Protein AF-A0A957S227-F1 (afdb_monomer)

Solvent-accessible surface area (backbone atoms only — not comparable to full-atom values): 7448 Å² total; per-residue (Å²): 132,58,73,67,59,53,53,52,49,54,54,49,55,52,48,50,52,53,43,52,56,36,50,54,52,34,51,52,28,48,53,48,27,54,49,34,47,50,55,32,51,56,42,48,52,52,43,51,51,55,45,50,50,54,50,51,52,46,53,48,37,15,69,74,69,59,40,69,80,52,30,96,49,55,80,90,39,73,66,32,54,56,33,50,52,48,52,48,51,53,34,42,72,50,91,35,27,72,53,49,49,52,38,53,52,31,49,53,50,26,53,51,28,45,51,52,28,52,55,37,47,53,51,36,54,52,45,49,52,53,50,52,52,50,52,51,52,53,52,68,74,73,108

Foldseek 3Di:
DDVVVVVLVVVLVVLVVVLVVLVVQLVVLVVQLVVLVVVLVVLVVVLVVVLVVQLVVQVVCLVPVLDDLQRPPDCPDPSNVVSSVVSSVVCCVPVCVVSVVSSVVSVVSNVVSVVSSVVSVVVSVVSVVVSVVSVVVVVVVVD

Secondary structure (DSSP, 8-state):
--HHHHHHHHHHHHHHHHHHHHHHHHHHHHHHHHHHHHHHHHHHHHHHHHHHHHHHHHHHHHHHT--STTTT--TTSHHHHHHHHHHHHHHHHTTTHHHHHHHHHHHHHHHHHHHHHHHHHHHHHHHHHHHHHHHHHHHHHH-

Structure (mmCIF, N/CA/C/O backbone):
data_AF-A0A957S227-F1
#
_entry.id   AF-A0A957S227-F1
#
loop_
_atom_site.group_PDB
_atom_site.id
_atom_site.type_symbol
_atom_site.label_atom_id
_atom_site.label_alt_id
_atom_site.label_comp_id
_atom_site.label_asym_id
_atom_site.label_entity_id
_atom_site.label_seq_id
_atom_site.pdbx_PDB_ins_code
_atom_site.Cartn_x
_atom_site.Cartn_y
_atom_site.Cartn_z
_atom_site.occupancy
_atom_site.B_iso_or_equiv
_atom_site.auth_seq_id
_atom_site.auth_comp_id
_atom_site.auth_asym_id
_atom_site.auth_atom_id
_atom_site.pdbx_PDB_model_num
ATOM 1 N N . MET A 1 1 ? 29.225 0.623 -46.688 1.00 59.16 1 MET A N 1
ATOM 2 C CA . MET A 1 1 ? 28.623 0.989 -45.387 1.00 59.16 1 MET A CA 1
ATOM 3 C C . MET A 1 1 ? 29.748 1.439 -44.472 1.00 59.16 1 MET A C 1
ATOM 5 O O . MET A 1 1 ? 30.665 0.646 -44.286 1.00 59.16 1 MET A O 1
ATOM 9 N N . SER A 1 2 ? 29.750 2.695 -44.012 1.00 81.25 2 SER A N 1
ATOM 10 C CA . SER A 1 2 ? 30.837 3.216 -43.168 1.00 81.25 2 SER A CA 1
ATOM 11 C C . SER A 1 2 ? 30.856 2.503 -41.813 1.00 81.25 2 SER A C 1
ATOM 13 O O . SER A 1 2 ? 29.809 2.076 -41.319 1.00 81.25 2 SER A O 1
ATOM 15 N N . ASP A 1 3 ? 32.032 2.374 -41.200 1.00 83.25 3 ASP A N 1
ATOM 16 C CA . ASP A 1 3 ? 32.166 1.744 -39.879 1.00 83.25 3 ASP A CA 1
ATOM 17 C C . ASP A 1 3 ? 31.382 2.503 -38.795 1.00 83.25 3 ASP A C 1
ATOM 19 O O . ASP A 1 3 ? 30.856 1.890 -37.868 1.00 83.25 3 ASP A O 1
ATOM 23 N N . ALA A 1 4 ? 31.176 3.811 -38.983 1.00 79.50 4 ALA A N 1
ATOM 24 C CA . ALA A 1 4 ? 30.298 4.628 -38.149 1.00 79.50 4 ALA A CA 1
ATOM 25 C C . ALA A 1 4 ? 28.823 4.183 -38.212 1.00 79.50 4 ALA A C 1
ATOM 27 O O . ALA A 1 4 ? 28.163 4.112 -37.179 1.00 79.50 4 ALA A O 1
ATOM 28 N N . LEU A 1 5 ? 28.303 3.828 -39.395 1.00 79.94 5 LEU A N 1
ATOM 29 C CA . LEU A 1 5 ? 26.922 3.345 -39.537 1.00 79.94 5 LEU A CA 1
ATOM 30 C C . LEU A 1 5 ? 26.744 1.954 -38.902 1.00 79.94 5 LEU A C 1
ATOM 32 O O . LEU A 1 5 ? 25.716 1.683 -38.289 1.00 79.94 5 LEU A O 1
ATOM 36 N N . LYS A 1 6 ? 27.759 1.083 -39.009 1.00 84.44 6 LYS A N 1
ATOM 37 C CA . LYS A 1 6 ? 27.778 -0.232 -38.340 1.00 84.44 6 LYS A CA 1
ATOM 38 C C . LYS A 1 6 ? 27.737 -0.094 -36.821 1.00 84.44 6 LYS A C 1
ATOM 40 O O . LYS A 1 6 ? 26.924 -0.752 -36.181 1.00 84.44 6 LYS A O 1
ATOM 45 N N . ALA A 1 7 ? 28.590 0.765 -36.261 1.00 85.00 7 ALA A N 1
ATOM 46 C CA . ALA A 1 7 ? 28.623 1.028 -34.826 1.00 85.00 7 ALA A CA 1
ATOM 47 C C . ALA A 1 7 ? 27.272 1.565 -34.326 1.00 85.00 7 ALA A C 1
ATOM 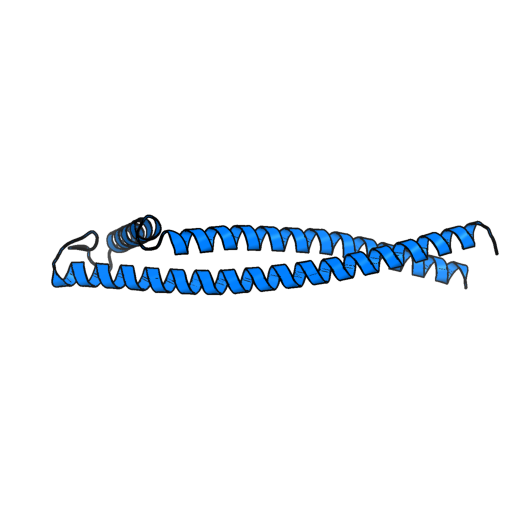49 O O . ALA A 1 7 ? 26.734 1.071 -33.340 1.00 85.00 7 ALA A O 1
ATOM 50 N N . LEU A 1 8 ? 26.672 2.501 -35.069 1.00 84.81 8 LEU A N 1
ATOM 51 C CA . LEU A 1 8 ? 25.382 3.092 -34.718 1.00 84.81 8 LEU A CA 1
ATOM 52 C C . LEU A 1 8 ? 24.227 2.072 -34.733 1.00 84.81 8 LEU A C 1
ATOM 54 O O . LEU A 1 8 ? 23.341 2.138 -33.879 1.00 84.81 8 LEU A O 1
ATOM 58 N N . LEU A 1 9 ? 24.230 1.127 -35.680 1.00 84.81 9 LEU A N 1
ATOM 59 C CA . LEU A 1 9 ? 23.247 0.038 -35.737 1.00 84.81 9 LEU A CA 1
ATOM 60 C C . LEU A 1 9 ? 23.398 -0.923 -34.551 1.00 84.81 9 LEU A C 1
ATOM 62 O O . LEU A 1 9 ? 22.405 -1.247 -33.909 1.00 84.81 9 LEU A O 1
ATOM 66 N N . ILE A 1 10 ? 24.631 -1.310 -34.207 1.00 88.31 10 ILE A N 1
ATOM 67 C CA . ILE A 1 10 ? 24.900 -2.184 -33.053 1.00 88.31 10 ILE A CA 1
ATOM 68 C C . ILE A 1 10 ? 24.431 -1.527 -31.748 1.00 88.31 10 ILE A C 1
ATOM 70 O O . ILE A 1 10 ? 23.768 -2.169 -30.936 1.00 88.31 10 ILE A O 1
ATOM 74 N N . GLU A 1 11 ? 24.739 -0.243 -31.552 1.00 87.06 11 GLU A N 1
ATOM 75 C CA . GLU A 1 11 ? 24.275 0.519 -30.386 1.00 87.06 11 GLU A CA 1
ATOM 76 C C . GLU A 1 11 ? 22.742 0.619 -30.334 1.00 87.06 11 GLU A C 1
ATOM 78 O O . GLU A 1 11 ? 22.154 0.554 -29.256 1.00 87.06 11 GLU A O 1
ATOM 83 N N . SER A 1 12 ? 22.084 0.751 -31.490 1.00 87.62 12 SER A N 1
ATOM 84 C CA . SER A 1 12 ? 20.620 0.828 -31.575 1.00 87.62 12 SER A CA 1
ATOM 85 C C . SER A 1 12 ? 19.955 -0.502 -31.213 1.00 87.62 12 SER A C 1
ATOM 87 O O . SER A 1 12 ? 18.990 -0.507 -30.450 1.00 87.62 12 SER A O 1
ATOM 89 N N . ASP A 1 13 ? 20.505 -1.625 -31.680 1.00 89.19 13 ASP A N 1
ATOM 90 C CA . ASP A 1 13 ? 20.031 -2.966 -31.318 1.00 89.19 13 ASP A CA 1
ATOM 91 C C . ASP A 1 13 ? 20.210 -3.245 -29.820 1.00 89.19 13 ASP A C 1
ATOM 93 O O . ASP A 1 13 ? 19.326 -3.805 -29.170 1.00 89.19 13 ASP A O 1
ATOM 97 N N . GLN A 1 14 ? 21.343 -2.834 -29.243 1.00 91.00 14 GLN A N 1
ATOM 98 C CA . GLN A 1 14 ? 21.576 -2.944 -27.800 1.00 91.00 14 GLN A CA 1
ATOM 99 C C . GLN A 1 14 ? 20.561 -2.122 -27.007 1.00 91.00 14 GLN A C 1
ATOM 101 O O . GLN A 1 14 ? 20.008 -2.603 -26.018 1.00 91.00 14 GLN A O 1
ATOM 106 N N . LEU A 1 15 ? 20.288 -0.898 -27.453 1.00 91.94 15 LEU A N 1
ATOM 107 C CA . LEU A 1 15 ? 19.346 -0.010 -26.792 1.00 91.94 15 LEU A CA 1
ATOM 108 C C . LEU A 1 15 ? 17.907 -0.538 -26.870 1.00 91.94 15 LEU A C 1
ATOM 110 O O . LEU A 1 15 ? 17.192 -0.471 -25.871 1.00 91.94 15 LEU A O 1
ATOM 114 N N . ALA A 1 16 ? 17.501 -1.113 -28.005 1.00 90.25 16 ALA A N 1
ATOM 115 C CA . ALA A 1 16 ? 16.200 -1.762 -28.153 1.00 90.25 16 ALA A CA 1
ATOM 116 C C . ALA A 1 16 ? 16.027 -2.919 -27.155 1.00 90.25 16 ALA A C 1
ATOM 118 O O . ALA A 1 16 ? 15.032 -2.957 -26.435 1.00 90.25 16 ALA A O 1
ATOM 119 N N . ARG A 1 17 ? 17.038 -3.789 -27.014 1.00 93.31 17 ARG A N 1
ATOM 120 C CA . ARG A 1 17 ? 17.012 -4.890 -26.033 1.00 93.31 17 ARG A CA 1
ATOM 121 C C . ARG A 1 17 ? 16.919 -4.392 -24.592 1.00 93.31 17 ARG A C 1
ATOM 123 O O . ARG A 1 17 ? 16.156 -4.929 -23.798 1.00 93.31 17 ARG A O 1
ATOM 130 N N . VAL A 1 18 ? 17.688 -3.360 -24.236 1.00 94.19 18 VAL A N 1
ATOM 131 C CA . VAL A 1 18 ? 17.633 -2.771 -22.886 1.00 94.19 18 VAL A CA 1
ATOM 132 C C . VAL A 1 18 ? 16.266 -2.137 -22.619 1.00 94.19 18 VAL A C 1
ATOM 134 O O . VAL A 1 18 ? 15.751 -2.241 -21.504 1.00 94.19 18 VAL A O 1
ATOM 137 N N . LEU A 1 19 ? 15.663 -1.500 -23.626 1.00 94.12 19 LEU A N 1
ATOM 138 C CA . LEU A 1 19 ? 14.325 -0.926 -23.523 1.00 94.12 19 LEU A CA 1
ATOM 139 C C . LEU A 1 19 ? 13.258 -2.008 -23.309 1.00 94.12 19 LEU A C 1
ATOM 141 O O . LEU A 1 19 ? 12.416 -1.830 -22.433 1.00 94.12 19 LEU A O 1
ATOM 145 N N . GLU A 1 20 ? 13.317 -3.113 -24.056 1.00 95.06 20 GLU A N 1
ATOM 146 C CA . GLU A 1 20 ? 12.419 -4.268 -23.899 1.00 95.06 20 GLU A CA 1
ATOM 147 C C . GLU A 1 20 ? 12.514 -4.860 -22.489 1.00 95.06 20 GLU A C 1
ATOM 149 O O . GLU A 1 20 ? 11.508 -4.920 -21.785 1.00 95.06 20 GLU A O 1
ATOM 154 N N . LEU A 1 21 ? 13.727 -5.174 -22.020 1.00 96.31 21 LEU A N 1
ATOM 155 C CA . LEU A 1 21 ? 13.947 -5.697 -20.666 1.00 96.31 21 LEU A CA 1
ATOM 156 C C . LEU A 1 21 ? 13.440 -4.733 -19.584 1.00 96.31 21 LEU A C 1
ATOM 158 O O . LEU A 1 21 ? 12.807 -5.144 -18.613 1.00 96.31 21 LEU A O 1
ATOM 162 N N . THR A 1 22 ? 13.677 -3.430 -19.759 1.00 95.50 22 THR A N 1
ATOM 163 C CA . THR A 1 22 ? 13.200 -2.422 -18.802 1.00 95.50 22 THR A CA 1
ATOM 164 C C . THR A 1 22 ? 11.673 -2.291 -18.832 1.00 95.50 22 THR A C 1
ATOM 166 O O . THR A 1 22 ? 11.070 -2.002 -17.800 1.00 95.50 22 THR A O 1
ATOM 169 N N . ALA A 1 23 ? 11.033 -2.493 -19.987 1.00 96.75 23 ALA A N 1
ATOM 170 C CA . ALA A 1 23 ? 9.577 -2.488 -20.116 1.00 96.75 23 ALA A CA 1
ATOM 171 C C . ALA A 1 23 ? 8.941 -3.693 -19.410 1.00 96.75 23 ALA A C 1
ATOM 173 O O . ALA A 1 23 ? 7.939 -3.532 -18.713 1.00 96.75 23 ALA A O 1
ATOM 174 N N . GLU A 1 24 ? 9.536 -4.879 -19.556 1.00 97.69 24 GLU A N 1
ATOM 175 C CA . GLU A 1 24 ? 9.112 -6.090 -18.847 1.00 97.69 24 GLU A CA 1
ATOM 176 C C . GLU A 1 24 ? 9.227 -5.908 -17.331 1.00 97.69 24 GLU A C 1
ATOM 178 O O . GLU A 1 24 ? 8.261 -6.132 -16.600 1.00 97.69 24 GLU A O 1
ATOM 183 N N . GLU A 1 25 ? 10.372 -5.409 -16.860 1.00 97.44 25 GLU A N 1
ATOM 184 C CA . GLU A 1 25 ? 10.594 -5.112 -15.443 1.00 97.44 25 GLU A CA 1
ATOM 185 C C . GLU A 1 25 ? 9.598 -4.068 -14.919 1.00 97.44 25 GLU A C 1
ATOM 187 O O . GLU A 1 25 ? 9.040 -4.231 -13.833 1.00 97.44 25 GLU A O 1
ATOM 192 N N . LEU A 1 26 ? 9.294 -3.032 -15.711 1.00 97.50 26 LEU A N 1
ATOM 193 C CA . LEU A 1 26 ? 8.274 -2.044 -15.359 1.00 97.50 26 LEU A CA 1
ATOM 194 C C . LEU A 1 26 ? 6.897 -2.700 -15.205 1.00 97.50 26 LEU A C 1
ATOM 196 O O . LEU A 1 26 ? 6.175 -2.386 -14.258 1.00 97.50 26 LEU A O 1
ATOM 200 N N . GLY A 1 27 ? 6.541 -3.620 -16.104 1.00 97.88 27 GLY A N 1
ATOM 201 C CA . GLY A 1 27 ? 5.305 -4.396 -16.021 1.00 97.88 27 GLY A CA 1
ATOM 202 C C . GLY A 1 27 ? 5.209 -5.204 -14.725 1.00 97.88 27 GLY A C 1
ATOM 203 O O . GLY A 1 27 ? 4.179 -5.161 -14.050 1.00 97.88 27 GLY A O 1
ATOM 204 N N . VAL A 1 28 ? 6.300 -5.869 -14.331 1.00 98.00 28 VAL A N 1
ATOM 205 C CA . VAL A 1 28 ? 6.388 -6.613 -13.063 1.00 98.00 28 VAL A CA 1
ATOM 206 C C . VAL A 1 28 ? 6.225 -5.681 -11.860 1.00 98.00 28 VAL A C 1
ATOM 208 O O . VAL A 1 28 ? 5.412 -5.961 -10.978 1.00 98.00 28 VAL A O 1
ATOM 211 N N . CYS A 1 29 ? 6.932 -4.547 -11.827 1.00 97.81 29 CYS A N 1
ATOM 212 C CA . CYS A 1 29 ?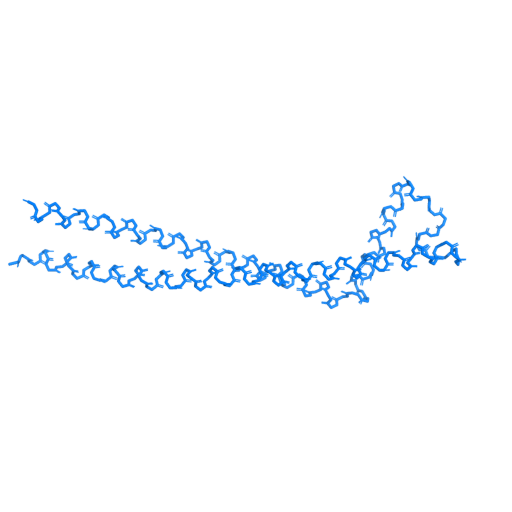 6.824 -3.586 -10.727 1.00 97.81 29 CYS A CA 1
ATOM 213 C C . CYS A 1 29 ? 5.424 -2.964 -10.617 1.00 97.81 29 CYS A C 1
ATOM 215 O O . CYS A 1 29 ? 4.938 -2.756 -9.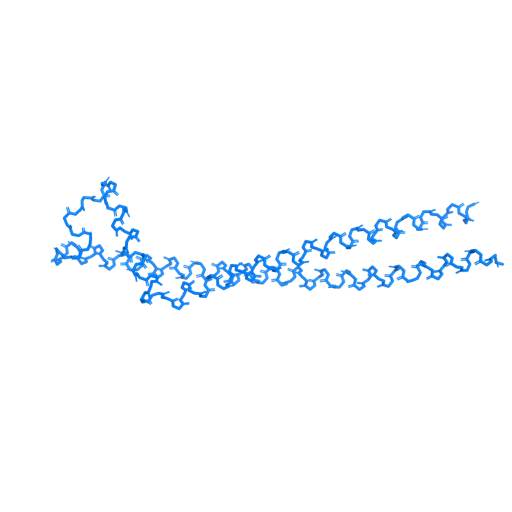508 1.00 97.81 29 CYS A O 1
ATOM 217 N N . ILE A 1 30 ? 4.753 -2.686 -11.742 1.00 97.81 30 ILE A N 1
ATOM 218 C CA . ILE A 1 30 ? 3.362 -2.206 -11.743 1.00 97.81 30 ILE A CA 1
ATOM 219 C C . ILE A 1 30 ? 2.432 -3.265 -11.147 1.00 97.81 30 ILE A C 1
ATOM 221 O O . ILE A 1 30 ? 1.598 -2.937 -10.306 1.00 97.81 30 ILE A O 1
ATOM 225 N N . ALA A 1 31 ? 2.565 -4.526 -11.566 1.00 97.88 31 ALA A N 1
ATOM 226 C CA . ALA A 1 31 ? 1.737 -5.609 -11.044 1.00 97.88 31 ALA A CA 1
ATOM 227 C C . ALA A 1 31 ? 1.935 -5.798 -9.531 1.00 97.88 31 ALA A C 1
ATOM 229 O O . ALA A 1 31 ? 0.955 -5.960 -8.802 1.00 97.88 31 ALA A O 1
ATOM 230 N N . LEU A 1 32 ? 3.184 -5.719 -9.059 1.00 97.44 32 LEU A N 1
ATOM 231 C CA . LEU A 1 32 ? 3.512 -5.795 -7.638 1.00 97.44 32 LEU A CA 1
ATOM 232 C C . LEU A 1 32 ? 2.894 -4.631 -6.850 1.00 97.44 32 LEU A C 1
ATOM 234 O O . LEU A 1 32 ? 2.205 -4.893 -5.872 1.00 97.44 32 LEU A O 1
ATOM 238 N N . ASP A 1 33 ? 3.077 -3.384 -7.301 1.00 97.44 33 ASP A N 1
ATOM 239 C CA . ASP A 1 33 ? 2.510 -2.175 -6.672 1.00 97.44 33 ASP A CA 1
ATOM 240 C C . ASP A 1 33 ? 0.978 -2.249 -6.560 1.00 97.44 33 ASP A C 1
ATOM 242 O O . ASP A 1 33 ? 0.393 -1.943 -5.523 1.00 97.44 33 ASP A O 1
ATOM 246 N N . LEU A 1 34 ? 0.304 -2.707 -7.619 1.00 97.31 34 LEU A N 1
ATOM 247 C CA . LEU A 1 34 ? -1.149 -2.873 -7.599 1.00 97.31 34 LEU A CA 1
ATOM 248 C C . LEU A 1 34 ? -1.592 -3.970 -6.626 1.00 97.31 34 LEU A C 1
ATOM 250 O O . LEU A 1 34 ? -2.571 -3.782 -5.899 1.00 97.31 34 LEU A O 1
ATOM 254 N N . ASN A 1 35 ? -0.895 -5.109 -6.606 1.00 97.81 35 ASN A N 1
ATOM 255 C CA . ASN A 1 35 ? -1.260 -6.212 -5.727 1.00 97.81 35 ASN A CA 1
ATOM 256 C C . ASN A 1 35 ? -1.031 -5.864 -4.250 1.00 97.81 35 ASN A C 1
ATOM 258 O O . ASN A 1 35 ? -1.929 -6.081 -3.440 1.00 97.81 35 ASN A O 1
ATOM 262 N N . THR A 1 36 ? 0.112 -5.265 -3.902 1.00 96.19 36 THR A N 1
ATOM 263 C CA . THR A 1 36 ? 0.408 -4.866 -2.516 1.00 96.19 36 THR A CA 1
ATOM 264 C C . THR A 1 36 ? -0.543 -3.782 -2.022 1.00 96.19 36 THR A C 1
ATOM 266 O O . THR A 1 36 ? -1.020 -3.874 -0.894 1.00 96.19 36 THR A O 1
ATOM 269 N N . LYS A 1 37 ? -0.918 -2.808 -2.863 1.00 97.69 37 LYS A N 1
ATOM 270 C CA . LYS A 1 37 ? -1.945 -1.806 -2.518 1.00 97.69 37 LYS A CA 1
ATOM 271 C C . LYS A 1 37 ? -3.319 -2.419 -2.281 1.00 97.69 37 LYS A C 1
ATOM 273 O O . LYS A 1 37 ? -4.029 -1.985 -1.376 1.00 97.69 37 LYS A O 1
ATOM 278 N N . ARG A 1 38 ? -3.706 -3.419 -3.077 1.00 98.19 38 ARG A N 1
ATOM 279 C CA . ARG A 1 38 ? -4.967 -4.143 -2.874 1.00 98.19 38 ARG A CA 1
ATOM 280 C C . ARG A 1 38 ? -4.952 -4.912 -1.554 1.00 98.19 38 ARG A C 1
ATOM 282 O O . ARG A 1 38 ? -5.872 -4.744 -0.763 1.00 98.19 38 ARG A O 1
ATOM 289 N N . GLU A 1 39 ? -3.900 -5.687 -1.300 1.00 97.69 39 GLU A N 1
ATOM 290 C CA . GLU A 1 39 ? -3.744 -6.432 -0.043 1.00 97.69 39 GLU A CA 1
ATOM 291 C C . GLU A 1 39 ? -3.710 -5.502 1.174 1.00 97.69 39 GLU A C 1
ATOM 293 O O . GLU A 1 39 ? -4.333 -5.794 2.194 1.00 97.69 39 GLU A O 1
ATOM 298 N N . LEU A 1 40 ? -3.018 -4.362 1.067 1.00 98.06 40 LEU A N 1
ATOM 299 C CA . LEU A 1 40 ? -2.990 -3.344 2.111 1.00 98.06 40 LEU A CA 1
ATOM 300 C C . LEU A 1 40 ? -4.395 -2.812 2.395 1.00 98.06 40 LEU A C 1
ATOM 302 O O . LEU A 1 40 ? -4.800 -2.777 3.552 1.00 98.06 40 LEU A O 1
ATOM 306 N N . LYS A 1 41 ? -5.149 -2.447 1.353 1.00 98.19 41 LYS A N 1
ATOM 307 C CA . LYS A 1 41 ? -6.515 -1.941 1.501 1.00 98.19 41 LYS A CA 1
ATOM 308 C C . LYS A 1 41 ? -7.419 -2.954 2.209 1.00 98.19 41 LYS A C 1
ATOM 310 O O . LYS A 1 41 ? -8.116 -2.591 3.150 1.00 98.19 41 LYS A O 1
ATOM 315 N N . GLU A 1 42 ? -7.376 -4.218 1.793 1.00 97.94 42 GLU A N 1
ATOM 316 C CA . GLU A 1 42 ? -8.156 -5.295 2.419 1.00 97.94 42 GLU A CA 1
ATOM 317 C C . GLU A 1 42 ? -7.767 -5.495 3.895 1.00 97.94 42 GLU A C 1
ATOM 319 O O . GLU A 1 42 ? -8.632 -5.630 4.763 1.00 97.94 42 GLU A O 1
ATOM 324 N N . ALA A 1 43 ? -6.469 -5.458 4.211 1.00 97.62 43 ALA A N 1
ATOM 325 C CA . ALA A 1 43 ? -5.987 -5.579 5.584 1.00 97.62 43 ALA A CA 1
ATOM 326 C C . ALA A 1 43 ? -6.374 -4.373 6.460 1.00 97.62 43 ALA A C 1
ATOM 328 O O . ALA A 1 43 ? -6.703 -4.549 7.635 1.00 97.62 43 ALA A O 1
ATOM 329 N N . GLU A 1 44 ? -6.351 -3.157 5.907 1.00 97.81 44 GLU A N 1
ATOM 330 C CA . GLU A 1 44 ? -6.786 -1.937 6.594 1.00 97.81 44 GLU A CA 1
ATOM 331 C C . GLU A 1 44 ? -8.288 -1.952 6.883 1.00 97.81 44 GLU A C 1
ATOM 333 O O . GLU A 1 44 ? -8.692 -1.613 7.995 1.00 97.81 44 GLU A O 1
ATOM 338 N N . GLU A 1 45 ? -9.108 -2.397 5.928 1.00 97.88 45 GLU A N 1
ATOM 339 C CA . GLU A 1 45 ? -10.552 -2.573 6.119 1.00 97.88 45 GLU A CA 1
ATOM 340 C C . GLU A 1 45 ? -10.844 -3.600 7.222 1.00 97.88 45 GLU A C 1
ATOM 342 O O . GLU A 1 45 ? -11.647 -3.337 8.121 1.00 97.88 45 GLU A O 1
ATOM 347 N N . TYR A 1 46 ? -10.135 -4.731 7.215 1.00 96.75 46 TYR A N 1
ATOM 348 C CA . TYR A 1 46 ? -10.295 -5.765 8.235 1.00 96.75 46 TYR A CA 1
ATOM 349 C C . TYR A 1 46 ? -9.871 -5.287 9.632 1.00 96.75 46 TYR A C 1
ATOM 351 O O . TYR A 1 46 ? -10.571 -5.526 10.619 1.00 96.75 46 TYR A O 1
ATOM 359 N N . LEU A 1 47 ? -8.747 -4.567 9.735 1.00 96.75 47 LEU A N 1
ATOM 360 C CA . LEU A 1 47 ? -8.308 -3.971 10.997 1.00 96.75 47 LEU A CA 1
ATOM 361 C C . LEU A 1 47 ? -9.314 -2.924 11.495 1.00 96.75 47 LEU A C 1
ATOM 363 O O . LEU A 1 47 ? -9.654 -2.932 12.676 1.00 96.75 47 LEU A O 1
ATOM 367 N N . ALA A 1 48 ? -9.820 -2.060 10.612 1.00 96.38 48 ALA A N 1
ATOM 368 C CA . ALA A 1 48 ? -10.802 -1.039 10.967 1.00 96.38 48 ALA A CA 1
ATOM 369 C C . ALA A 1 48 ? -12.110 -1.657 11.482 1.00 96.38 48 ALA A C 1
ATOM 371 O O . ALA A 1 48 ? -12.672 -1.176 12.469 1.00 96.38 48 ALA A O 1
ATOM 372 N N . GLN A 1 49 ? -12.572 -2.749 10.866 1.00 97.06 49 GLN A N 1
ATOM 373 C CA . GLN A 1 49 ? -13.736 -3.488 11.348 1.00 97.06 49 GLN A CA 1
ATOM 374 C C . GLN A 1 49 ? -13.486 -4.083 12.741 1.00 97.06 49 GLN A C 1
ATOM 376 O O . GLN A 1 49 ? -14.297 -3.888 13.647 1.00 97.06 49 GLN A O 1
ATOM 381 N N . ALA A 1 50 ? -12.344 -4.742 12.945 1.00 96.00 50 ALA A N 1
ATOM 382 C CA . ALA A 1 50 ? -12.001 -5.323 14.240 1.00 96.00 50 ALA A CA 1
ATOM 383 C C . ALA A 1 50 ? -11.843 -4.251 15.338 1.00 96.00 50 ALA A C 1
ATOM 385 O O . ALA A 1 50 ? -12.238 -4.455 16.486 1.00 96.00 50 ALA A O 1
ATOM 386 N N . GLU A 1 51 ? -11.302 -3.078 15.006 1.00 95.94 51 GLU A N 1
ATOM 387 C CA . GLU A 1 51 ? -11.235 -1.932 15.919 1.00 95.94 51 GLU A CA 1
ATOM 388 C C . GLU A 1 51 ? -12.625 -1.396 16.268 1.00 95.94 51 GLU A C 1
ATOM 390 O O . GLU A 1 51 ? -12.896 -1.122 17.439 1.00 95.94 51 GLU A O 1
ATOM 395 N N . ALA A 1 52 ? -13.528 -1.300 15.290 1.00 95.25 52 ALA A N 1
ATOM 396 C CA . ALA A 1 52 ? -14.907 -0.888 15.524 1.00 95.25 52 ALA A CA 1
ATOM 397 C C . ALA A 1 52 ? -15.638 -1.853 16.473 1.00 95.25 52 ALA A C 1
ATOM 399 O O . ALA A 1 52 ? -16.346 -1.400 17.376 1.00 95.25 52 ALA A O 1
ATOM 400 N N . GLU A 1 53 ? -15.417 -3.162 16.332 1.00 95.31 53 GLU A N 1
ATOM 401 C CA . GLU A 1 53 ? -15.947 -4.177 17.252 1.00 95.31 53 GLU A CA 1
ATOM 402 C C . GLU A 1 53 ? -15.421 -3.969 18.679 1.00 95.31 53 GLU A C 1
ATOM 404 O O . GLU A 1 53 ? -16.205 -3.936 19.629 1.00 95.31 53 GLU A O 1
ATOM 409 N N . ARG A 1 54 ? -14.118 -3.703 18.848 1.00 94.44 54 ARG A N 1
ATOM 410 C CA . ARG A 1 54 ? -13.530 -3.402 20.169 1.00 94.44 54 ARG A CA 1
ATOM 411 C C . ARG A 1 54 ? -14.097 -2.142 20.806 1.00 94.44 54 ARG A C 1
ATOM 413 O O . ARG A 1 54 ? -14.344 -2.116 22.013 1.00 94.44 54 ARG A O 1
ATOM 420 N N . ILE A 1 55 ? -14.329 -1.102 20.011 1.00 93.50 55 ILE A N 1
ATOM 421 C CA . ILE A 1 55 ? -14.967 0.125 20.492 1.00 93.50 55 ILE A CA 1
ATOM 422 C C . ILE A 1 55 ? -16.410 -0.171 20.917 1.00 93.50 55 ILE A C 1
ATOM 424 O O . ILE A 1 55 ? -16.827 0.258 21.993 1.00 93.50 55 ILE A O 1
ATOM 428 N N . ALA A 1 56 ? -17.169 -0.929 20.121 1.00 93.25 56 ALA A N 1
ATOM 429 C CA . ALA A 1 56 ? -18.550 -1.291 20.435 1.00 93.25 56 ALA A CA 1
ATOM 430 C C . ALA A 1 56 ? -18.657 -2.128 21.724 1.00 93.25 56 ALA A C 1
ATOM 432 O O . ALA A 1 56 ? -19.513 -1.848 22.572 1.00 93.25 56 ALA A O 1
ATOM 433 N N . GLU A 1 57 ? -17.756 -3.095 21.919 1.00 91.88 57 GLU A N 1
ATOM 434 C CA . GLU A 1 57 ? -17.627 -3.866 23.162 1.00 91.88 57 GLU A CA 1
ATOM 435 C C . GLU A 1 57 ? -17.359 -2.947 24.363 1.00 91.88 57 GLU A C 1
ATOM 437 O O . GLU A 1 57 ? -18.063 -3.017 25.374 1.00 91.88 57 GLU A O 1
ATOM 442 N N . ALA A 1 58 ? -16.387 -2.036 24.246 1.00 91.25 58 ALA A N 1
ATOM 443 C CA . ALA A 1 58 ? -16.026 -1.109 25.318 1.00 91.25 58 ALA A CA 1
ATOM 444 C C . ALA A 1 58 ? -17.165 -0.132 25.660 1.00 91.25 58 ALA A C 1
ATOM 446 O O . ALA A 1 58 ? -17.419 0.139 26.835 1.00 91.25 58 ALA A O 1
ATOM 447 N N . VAL A 1 59 ? -17.891 0.365 24.654 1.00 92.00 59 VAL A N 1
ATOM 448 C CA . VAL A 1 59 ? -19.073 1.221 24.848 1.00 92.00 59 VAL A CA 1
ATOM 449 C C . VAL A 1 59 ? -20.192 0.454 25.548 1.00 92.00 59 VAL A C 1
ATOM 451 O O . VAL A 1 59 ? -20.843 0.998 26.443 1.00 92.00 59 VAL A O 1
ATOM 454 N N . THR A 1 60 ? -20.421 -0.802 25.165 1.00 91.88 60 THR A N 1
ATOM 455 C CA . THR A 1 60 ? -21.444 -1.653 25.786 1.00 91.88 60 THR A CA 1
ATOM 456 C C . THR A 1 60 ? -21.103 -1.916 27.249 1.00 91.88 60 THR A C 1
ATOM 458 O O . THR A 1 60 ? -21.947 -1.699 28.120 1.00 91.88 60 THR A O 1
ATOM 461 N N . ARG A 1 61 ? -19.845 -2.263 27.545 1.00 90.88 61 ARG A N 1
ATOM 462 C CA . ARG A 1 61 ? -19.355 -2.460 28.916 1.00 90.88 61 ARG A CA 1
ATOM 463 C C . ARG A 1 61 ? -19.499 -1.197 29.767 1.00 90.88 61 ARG A C 1
ATOM 465 O O . ARG A 1 61 ? -20.020 -1.255 30.877 1.00 90.88 61 ARG A O 1
ATOM 472 N N . ALA A 1 62 ? -19.137 -0.037 29.225 1.00 90.62 62 ALA A N 1
ATOM 473 C CA . ALA A 1 62 ? -19.288 1.240 29.920 1.00 90.62 62 ALA A CA 1
ATOM 474 C C . ALA A 1 62 ? -20.756 1.600 30.218 1.00 90.62 62 ALA A C 1
ATOM 476 O O . ALA A 1 62 ? -21.036 2.224 31.240 1.00 90.62 62 ALA A O 1
ATOM 477 N N . LYS A 1 63 ? -21.702 1.207 29.354 1.00 88.88 63 LYS A N 1
ATOM 478 C CA . LYS A 1 63 ? -23.140 1.464 29.546 1.00 88.88 63 LYS A CA 1
ATOM 479 C C . LYS A 1 63 ? -23.802 0.490 30.520 1.00 88.88 63 LYS A C 1
ATOM 481 O O . LYS A 1 63 ? -24.602 0.923 31.345 1.00 88.88 63 LYS A O 1
ATOM 486 N N . VAL A 1 64 ? -23.499 -0.803 30.403 1.00 90.19 64 VAL A N 1
ATOM 487 C CA . VAL A 1 64 ? -24.172 -1.875 31.155 1.00 90.19 64 VAL A CA 1
ATOM 488 C C . VAL A 1 64 ? -23.505 -2.100 32.509 1.00 90.19 64 VAL A C 1
ATOM 490 O O . VAL A 1 64 ? -24.172 -2.092 33.539 1.00 90.19 64 VAL A O 1
ATOM 493 N N . GLU A 1 65 ? -22.183 -2.248 32.515 1.00 90.25 65 GLU A N 1
ATOM 494 C CA . GLU A 1 65 ? -21.403 -2.598 33.707 1.00 90.25 65 GLU A CA 1
ATOM 495 C C . GLU A 1 65 ? -20.833 -1.361 34.417 1.00 90.25 65 GLU A C 1
ATOM 497 O O . GLU A 1 65 ? -20.286 -1.478 35.510 1.00 90.25 65 GLU A O 1
ATOM 502 N N . LYS A 1 66 ? -20.958 -0.167 33.811 1.00 86.25 66 LYS A N 1
ATOM 503 C CA . LYS A 1 66 ? -20.375 1.098 34.305 1.00 86.25 66 LYS A CA 1
ATOM 504 C C . LYS A 1 66 ? -18.874 0.986 34.603 1.00 86.25 66 LYS A C 1
ATOM 506 O O . LYS A 1 66 ? -18.361 1.641 35.505 1.00 86.25 66 LYS A O 1
ATOM 511 N N . ALA A 1 67 ? -18.170 0.161 33.832 1.00 82.94 67 ALA A N 1
ATOM 512 C CA . ALA A 1 67 ? -16.763 -0.155 34.034 1.00 82.94 67 ALA A CA 1
ATOM 513 C C . ALA A 1 67 ? -15.928 0.119 32.775 1.00 82.94 67 ALA A C 1
ATOM 515 O O . ALA A 1 67 ? -16.441 0.146 31.654 1.00 82.94 67 ALA A O 1
ATOM 516 N N . GLY A 1 68 ? -14.619 0.288 32.971 1.00 84.62 68 GLY A N 1
ATOM 517 C CA . GLY A 1 68 ? -13.650 0.498 31.897 1.00 84.62 68 GLY A CA 1
ATOM 518 C C . GLY A 1 68 ? -13.409 1.970 31.529 1.00 84.62 68 GLY A C 1
ATOM 519 O O . GLY A 1 68 ? -13.993 2.874 32.125 1.00 84.62 68 GLY A O 1
ATOM 520 N N . PRO A 1 69 ? -12.541 2.223 30.535 1.00 82.62 69 PRO A N 1
ATOM 521 C CA . PRO A 1 69 ? -12.020 3.561 30.219 1.00 82.62 69 PRO A CA 1
ATOM 522 C C . PRO A 1 69 ? -13.066 4.534 29.654 1.00 82.62 69 PRO A C 1
ATOM 524 O O . PRO A 1 69 ? -12.859 5.742 29.682 1.00 82.62 69 PRO A O 1
ATOM 527 N N . LEU A 1 70 ? -14.198 4.023 29.158 1.00 88.94 70 LEU A N 1
ATOM 528 C CA . LEU A 1 70 ? -15.315 4.833 28.656 1.00 88.94 70 LEU A CA 1
ATOM 529 C C . LEU A 1 70 ? -16.412 5.060 29.712 1.00 88.94 70 LEU A C 1
ATOM 531 O O . LEU A 1 70 ? -17.392 5.756 29.436 1.00 88.94 70 LEU A O 1
ATOM 535 N N . ALA A 1 71 ? -16.285 4.479 30.911 1.00 87.12 71 ALA A N 1
ATOM 536 C CA . ALA A 1 71 ? -17.275 4.639 31.971 1.00 87.12 71 ALA A CA 1
ATOM 537 C C . ALA A 1 71 ? -17.325 6.091 32.459 1.00 87.12 71 ALA A C 1
ATOM 539 O O . ALA A 1 71 ? -16.297 6.731 32.655 1.00 87.12 71 ALA A O 1
ATOM 540 N N . HIS A 1 72 ? -18.536 6.610 32.669 1.00 85.00 72 HIS A N 1
ATOM 541 C CA . HIS A 1 72 ? -18.787 7.978 33.150 1.00 85.00 72 HIS A CA 1
ATOM 542 C C . HIS A 1 72 ? -18.264 9.116 32.252 1.00 85.00 72 HIS A C 1
ATOM 544 O O . HIS A 1 72 ? -18.369 10.283 32.628 1.00 85.00 72 HIS A O 1
ATOM 550 N N . VAL A 1 73 ? -17.769 8.815 31.049 1.00 86.31 73 VAL A N 1
ATOM 551 C CA . VAL A 1 73 ? -17.338 9.824 30.079 1.00 86.31 73 VAL A CA 1
ATOM 552 C C . VAL A 1 73 ? -18.489 10.145 29.126 1.00 86.31 73 VAL A C 1
ATOM 554 O O . VAL A 1 73 ? -19.026 9.268 28.449 1.00 86.31 73 VAL A O 1
ATOM 557 N N . ALA A 1 74 ? -18.882 11.417 29.049 1.00 85.88 74 ALA A N 1
ATOM 558 C CA . ALA A 1 74 ? -19.919 11.854 28.118 1.00 85.88 74 ALA A CA 1
ATOM 559 C C . ALA A 1 74 ? -19.439 11.706 26.664 1.00 85.88 74 ALA A C 1
ATOM 561 O O . ALA A 1 74 ? -18.377 12.220 26.317 1.00 85.88 74 ALA A O 1
ATOM 562 N N . GLN A 1 75 ? -20.238 11.072 25.799 1.00 85.06 75 GLN A N 1
ATOM 563 C CA . GLN A 1 75 ? -19.869 10.788 24.399 1.00 85.06 75 GLN A CA 1
ATOM 564 C C . GLN A 1 75 ? -19.543 12.039 23.567 1.00 85.06 75 GLN A C 1
ATOM 566 O O . GLN A 1 75 ? -18.743 11.980 22.639 1.00 85.06 75 GLN A O 1
ATOM 571 N N . SER A 1 76 ? -20.143 13.181 23.906 1.00 87.19 76 SER A N 1
ATOM 572 C CA . SER A 1 76 ? -19.890 14.471 23.253 1.00 87.19 76 SER A CA 1
ATOM 573 C C . SER A 1 76 ? -18.594 15.150 23.709 1.00 87.19 76 SER A C 1
ATOM 575 O O . SER A 1 76 ? -18.183 16.145 23.112 1.00 87.19 76 SER A O 1
ATOM 577 N N . SER A 1 77 ? -17.944 14.645 24.761 1.00 90.81 77 SER A N 1
ATOM 578 C CA . SER A 1 77 ? -16.749 15.267 25.328 1.00 90.81 77 SER A CA 1
ATOM 579 C C . SER A 1 77 ? -15.482 14.912 24.536 1.00 90.81 77 SER A C 1
ATOM 581 O O . SER A 1 77 ? -15.348 13.791 24.038 1.00 90.81 77 SER A O 1
ATOM 583 N N . PRO A 1 78 ? -14.485 15.813 24.473 1.00 90.94 78 PRO A N 1
ATOM 584 C CA . PRO A 1 78 ? -13.159 15.480 23.948 1.00 90.94 78 PRO A CA 1
ATOM 585 C C . PRO A 1 78 ? -12.493 14.309 24.690 1.00 90.94 78 PRO A C 1
ATOM 587 O O . PRO A 1 78 ? -11.769 13.524 24.081 1.00 90.94 78 PRO A O 1
ATOM 590 N N . ALA A 1 79 ? -12.785 14.153 25.987 1.00 89.31 79 ALA A N 1
ATOM 591 C CA . ALA A 1 79 ? -12.289 13.048 26.804 1.00 89.31 79 ALA A CA 1
ATOM 592 C C . ALA A 1 79 ? -12.762 11.678 26.289 1.00 89.31 79 ALA A C 1
ATOM 594 O O . ALA A 1 79 ? -12.016 10.708 26.383 1.00 89.31 79 ALA A O 1
ATOM 595 N N . PHE A 1 80 ? -13.952 11.601 25.679 1.00 91.00 80 PHE A N 1
ATOM 596 C CA . PHE A 1 80 ? -14.449 10.361 25.078 1.00 91.00 80 PHE A CA 1
ATOM 597 C C . PHE A 1 80 ? -13.585 9.915 23.901 1.00 91.00 80 PHE A C 1
ATOM 599 O O . PHE A 1 80 ? -13.256 8.739 23.804 1.00 91.00 80 PHE A O 1
ATOM 606 N N . ARG A 1 81 ? -13.161 10.849 23.040 1.00 90.06 81 ARG A N 1
ATOM 607 C CA . ARG A 1 81 ? -12.282 10.531 21.902 1.00 90.06 81 ARG A CA 1
ATOM 608 C C . ARG A 1 81 ? -10.931 10.007 22.382 1.00 90.06 81 ARG A C 1
ATOM 610 O O . ARG A 1 81 ? -10.514 8.945 21.950 1.00 90.06 81 ARG A O 1
ATOM 617 N N . SER A 1 82 ? -10.323 10.686 23.355 1.00 91.44 82 SER A N 1
ATOM 618 C CA . SER A 1 82 ? -9.057 10.246 23.962 1.00 91.44 82 SER A CA 1
ATOM 619 C C . SER A 1 82 ? -9.163 8.851 24.602 1.00 91.44 82 SER A C 1
ATOM 621 O O . SER A 1 82 ? -8.270 8.011 24.470 1.00 91.44 82 SER A O 1
ATOM 623 N N . ALA A 1 83 ? -10.288 8.562 25.259 1.00 91.44 83 ALA A N 1
ATOM 624 C CA . ALA A 1 83 ? -10.537 7.249 25.839 1.00 91.44 83 ALA A CA 1
ATOM 625 C C . ALA A 1 83 ? -10.763 6.166 24.764 1.00 91.44 83 ALA A C 1
ATOM 627 O O . ALA A 1 83 ? -10.264 5.054 24.916 1.00 91.44 83 ALA A O 1
ATOM 628 N N . VAL A 1 84 ? -11.441 6.487 23.655 1.00 93.50 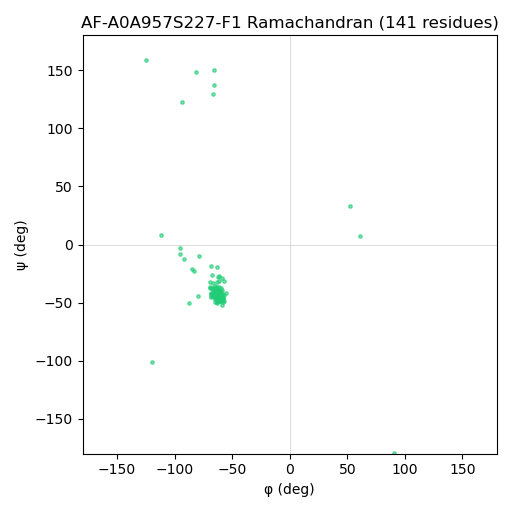84 VAL A N 1
ATOM 629 C CA . VAL A 1 84 ? -11.567 5.593 22.488 1.00 93.50 84 VAL A CA 1
ATOM 630 C C . VAL A 1 84 ? -10.198 5.308 21.870 1.00 93.50 84 VAL A C 1
ATOM 632 O O . VAL A 1 84 ? -9.873 4.146 21.640 1.00 93.50 84 VAL A O 1
ATOM 635 N N . ASP A 1 85 ? -9.363 6.330 21.681 1.00 93.38 85 ASP A N 1
ATOM 636 C CA . ASP A 1 85 ? -8.001 6.165 21.161 1.00 93.38 85 ASP A CA 1
ATOM 637 C C . ASP A 1 85 ? -7.165 5.250 22.065 1.00 93.38 85 ASP A C 1
ATOM 639 O O . ASP A 1 85 ? -6.400 4.413 21.584 1.00 93.38 85 ASP A O 1
ATOM 643 N N . THR A 1 86 ? -7.350 5.359 23.383 1.00 92.25 86 THR A N 1
ATOM 644 C CA . THR A 1 86 ? -6.694 4.485 24.364 1.00 92.25 86 THR A CA 1
ATOM 645 C C . THR A 1 86 ? -7.163 3.035 24.223 1.00 92.25 86 THR A C 1
ATOM 647 O O . THR A 1 86 ? -6.323 2.142 24.139 1.00 92.25 86 THR A O 1
ATOM 650 N N . VAL A 1 87 ? -8.476 2.793 24.098 1.00 93.50 87 VAL A N 1
ATOM 651 C CA . VAL A 1 87 ? -9.039 1.449 23.855 1.00 93.50 87 VAL A CA 1
ATOM 652 C C . VAL A 1 87 ? -8.477 0.839 22.572 1.00 93.50 87 VAL A C 1
ATOM 654 O O . VAL A 1 87 ? -8.049 -0.314 22.569 1.00 93.50 87 VAL A O 1
ATOM 657 N N . VAL A 1 88 ? -8.436 1.609 21.482 1.00 94.75 88 VAL A N 1
ATOM 658 C CA . VAL A 1 88 ? -7.886 1.149 20.199 1.00 94.75 88 VAL A CA 1
ATOM 659 C C . VAL A 1 88 ? -6.393 0.853 20.325 1.00 94.75 88 VAL A C 1
ATOM 661 O O . VAL A 1 88 ? -5.924 -0.179 19.846 1.00 94.75 88 VAL A O 1
ATOM 664 N N . LYS A 1 89 ? -5.633 1.714 21.007 1.00 94.19 89 LYS A N 1
ATOM 665 C CA . LYS A 1 89 ? -4.199 1.510 21.235 1.00 94.19 89 LYS A CA 1
ATOM 666 C C . LYS A 1 89 ? -3.928 0.234 22.033 1.00 94.19 89 LYS A C 1
ATOM 668 O O . LYS A 1 89 ? -3.070 -0.551 21.636 1.00 94.19 89 LYS A O 1
ATOM 673 N N . GLU A 1 90 ? -4.669 -0.004 23.111 1.00 93.31 90 GLU A N 1
ATOM 674 C CA . GLU A 1 90 ? -4.565 -1.235 23.902 1.00 93.31 90 GLU A CA 1
ATOM 675 C C . GLU A 1 90 ? -4.975 -2.468 23.089 1.00 93.31 90 GLU A C 1
ATOM 677 O O . GLU A 1 90 ? -4.317 -3.508 23.161 1.00 93.31 90 GLU A O 1
ATOM 682 N N . ALA A 1 91 ? -6.020 -2.357 22.264 1.00 93.31 91 ALA A N 1
ATOM 683 C CA . ALA A 1 91 ? -6.441 -3.431 21.375 1.00 93.31 91 ALA A CA 1
ATOM 684 C C . ALA A 1 91 ? -5.345 -3.778 20.355 1.00 93.31 91 ALA A C 1
ATOM 686 O O . ALA A 1 91 ? -5.008 -4.953 20.208 1.00 93.31 91 ALA A O 1
ATOM 687 N N . ARG A 1 92 ? -4.724 -2.776 19.719 1.00 94.88 92 ARG A N 1
ATOM 688 C CA . ARG A 1 92 ? -3.596 -2.937 18.778 1.00 94.88 92 ARG A CA 1
ATOM 689 C C . ARG A 1 92 ? -2.347 -3.540 19.418 1.00 94.88 92 ARG A C 1
ATOM 691 O O . ARG A 1 92 ? -1.561 -4.174 18.725 1.00 94.88 92 ARG A O 1
ATOM 698 N N . GLN A 1 93 ? -2.144 -3.344 20.718 1.00 92.38 93 GLN A N 1
ATOM 699 C CA . GLN A 1 93 ? -1.019 -3.936 21.452 1.00 92.38 93 GLN A CA 1
ATOM 700 C C . GLN A 1 93 ? -1.294 -5.372 21.911 1.00 92.38 93 GLN A C 1
ATOM 702 O O . GLN A 1 93 ? -0.349 -6.130 22.115 1.00 92.38 93 GLN A O 1
ATOM 707 N N . ASN A 1 94 ? -2.568 -5.750 22.033 1.00 90.94 94 ASN A N 1
ATOM 708 C CA . ASN A 1 94 ? -2.996 -7.041 22.557 1.00 90.94 94 ASN A CA 1
ATOM 709 C C . ASN A 1 94 ? -3.810 -7.824 21.513 1.00 90.94 94 ASN A C 1
ATOM 711 O O . ASN A 1 94 ? -3.248 -8.413 20.592 1.00 90.94 94 ASN A O 1
ATOM 715 N N . GLY A 1 95 ? -5.142 -7.831 21.639 1.00 88.44 95 GLY A N 1
ATOM 716 C CA . GLY A 1 95 ? -6.037 -8.705 20.874 1.00 88.44 95 GLY A CA 1
ATOM 717 C C . GLY A 1 95 ? -6.040 -8.494 19.356 1.00 88.44 95 GLY A C 1
ATOM 718 O O . GLY A 1 95 ? -6.448 -9.396 18.636 1.00 88.44 95 GLY A O 1
ATOM 719 N N . LEU A 1 96 ? -5.581 -7.339 18.868 1.00 94.81 96 LEU A N 1
ATOM 720 C CA . LEU A 1 96 ? -5.454 -7.005 17.445 1.00 94.81 96 LEU A CA 1
ATOM 721 C C . LEU A 1 96 ? -3.989 -6.892 16.993 1.00 94.81 96 LEU A C 1
ATOM 723 O O . LEU A 1 96 ? -3.729 -6.486 15.861 1.00 94.81 96 LEU A O 1
ATOM 727 N N . ALA A 1 97 ? -3.021 -7.259 17.842 1.00 95.19 97 ALA A N 1
ATOM 728 C CA . ALA A 1 97 ? -1.598 -7.135 17.523 1.00 95.19 97 ALA A CA 1
ATOM 729 C C . ALA A 1 97 ? -1.180 -7.837 16.218 1.00 95.19 97 ALA A C 1
ATOM 731 O O . ALA A 1 97 ? -0.426 -7.226 15.457 1.00 95.19 97 ALA A O 1
ATOM 732 N N . PRO A 1 98 ? -1.663 -9.054 15.890 1.00 95.56 98 PRO A N 1
ATOM 733 C CA . PRO A 1 98 ? -1.330 -9.693 14.616 1.00 95.56 98 PRO A CA 1
ATOM 734 C C . PRO A 1 98 ? -1.832 -8.899 13.403 1.00 95.56 98 PRO A C 1
ATOM 736 O O . PRO A 1 98 ? -1.094 -8.725 12.438 1.00 95.56 98 PRO A O 1
ATOM 739 N N . LEU A 1 99 ? -3.058 -8.367 13.471 1.00 95.38 99 LEU A N 1
ATOM 740 C CA . LEU A 1 99 ? -3.662 -7.588 12.384 1.00 95.38 99 LEU A CA 1
ATOM 741 C C . LEU A 1 99 ? -2.946 -6.255 12.195 1.00 95.38 99 LEU A C 1
ATOM 743 O O . LEU A 1 99 ? -2.601 -5.884 11.078 1.00 95.38 99 LEU A O 1
ATOM 747 N N . HIS A 1 100 ? -2.655 -5.571 13.300 1.00 96.81 100 HIS A N 1
ATOM 748 C CA . HIS A 1 100 ? -1.916 -4.319 13.266 1.00 96.81 100 HIS A CA 1
ATOM 749 C C . HIS A 1 100 ? -0.502 -4.509 12.697 1.00 96.81 100 HIS A C 1
ATOM 751 O O . H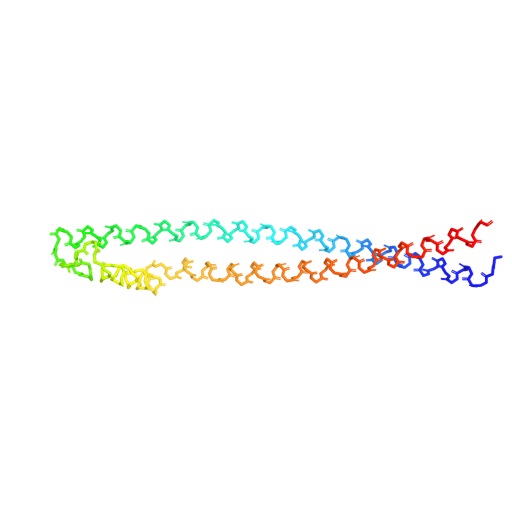IS A 1 100 ? -0.071 -3.721 11.862 1.00 96.81 100 HIS A O 1
ATOM 757 N N . ARG A 1 101 ? 0.215 -5.573 13.094 1.00 96.56 101 ARG A N 1
ATOM 758 C CA . ARG A 1 101 ? 1.529 -5.904 12.511 1.00 96.56 101 ARG A CA 1
ATOM 759 C C . ARG A 1 101 ? 1.430 -6.176 11.016 1.00 96.56 101 ARG A C 1
ATOM 761 O O . ARG A 1 101 ? 2.214 -5.610 10.264 1.00 96.56 101 ARG A O 1
ATOM 768 N N . ARG A 1 102 ? 0.441 -6.966 10.587 1.00 96.19 102 ARG A N 1
ATOM 769 C CA . ARG A 1 102 ? 0.227 -7.274 9.169 1.00 96.19 102 ARG A CA 1
ATOM 770 C C . ARG A 1 102 ? -0.018 -6.015 8.337 1.00 96.19 102 ARG A C 1
ATOM 772 O O . ARG A 1 102 ? 0.570 -5.884 7.270 1.00 96.19 102 ARG A O 1
ATOM 779 N N . VAL A 1 103 ? -0.839 -5.082 8.825 1.00 97.75 103 VAL A N 1
ATOM 780 C CA . VAL A 1 103 ? -1.054 -3.786 8.159 1.00 97.75 103 VAL A CA 1
ATOM 781 C C . VAL A 1 103 ? 0.248 -2.989 8.083 1.00 97.75 103 VAL A C 1
ATOM 783 O O . VAL A 1 103 ? 0.574 -2.470 7.022 1.00 97.75 103 VAL A O 1
ATOM 786 N N . THR A 1 104 ? 1.028 -2.920 9.165 1.00 97.31 104 THR A N 1
ATOM 787 C CA . THR A 1 104 ? 2.323 -2.219 9.153 1.00 97.31 104 THR A CA 1
ATOM 788 C C . THR A 1 104 ? 3.302 -2.826 8.147 1.00 97.31 104 THR A C 1
ATOM 790 O O . THR A 1 104 ? 3.926 -2.086 7.396 1.00 97.31 104 THR A O 1
ATOM 793 N N . GLU A 1 105 ? 3.416 -4.153 8.091 1.00 97.69 105 GLU A N 1
ATOM 794 C CA . GLU A 1 105 ? 4.262 -4.852 7.114 1.00 97.69 105 GLU A CA 1
ATOM 795 C C . GLU A 1 105 ? 3.811 -4.578 5.674 1.00 97.69 105 GLU A C 1
ATOM 797 O O . GLU A 1 105 ? 4.638 -4.298 4.809 1.00 97.69 105 GLU A O 1
ATOM 802 N N . LEU A 1 106 ? 2.499 -4.609 5.420 1.00 97.94 106 LEU A N 1
ATOM 803 C CA . LEU A 1 106 ? 1.934 -4.319 4.104 1.00 97.94 106 LEU A CA 1
ATOM 804 C C . LEU A 1 106 ? 2.123 -2.860 3.684 1.00 97.94 106 LEU A C 1
ATOM 806 O O . LEU A 1 106 ? 2.319 -2.608 2.500 1.00 97.94 106 LEU A O 1
ATOM 810 N N . ARG A 1 107 ? 2.108 -1.906 4.624 1.00 97.94 107 ARG A N 1
ATOM 811 C CA . ARG A 1 107 ? 2.434 -0.500 4.335 1.00 97.94 107 ARG A CA 1
ATOM 812 C C . ARG A 1 107 ? 3.869 -0.361 3.858 1.00 97.94 107 ARG A C 1
ATOM 814 O O . ARG A 1 107 ? 4.089 0.199 2.792 1.00 97.94 107 ARG A O 1
ATOM 821 N N . THR A 1 108 ? 4.815 -0.952 4.586 1.00 97.75 108 THR A N 1
ATOM 822 C CA . THR A 1 108 ? 6.223 -0.966 4.171 1.00 97.75 108 THR A CA 1
ATOM 823 C C . THR A 1 108 ? 6.383 -1.613 2.795 1.00 97.75 108 THR A C 1
ATOM 825 O O . THR A 1 108 ? 7.024 -1.040 1.922 1.00 97.75 108 THR A O 1
ATOM 828 N N . ALA A 1 109 ? 5.743 -2.763 2.559 1.00 97.25 109 ALA A N 1
ATOM 829 C CA . ALA A 1 109 ? 5.813 -3.450 1.270 1.00 97.25 109 ALA A CA 1
ATOM 830 C C . ALA A 1 109 ? 5.178 -2.642 0.120 1.00 97.25 109 ALA A C 1
ATOM 832 O O . ALA A 1 109 ? 5.672 -2.679 -1.007 1.00 97.25 109 ALA A O 1
ATOM 833 N N . ALA A 1 110 ? 4.089 -1.912 0.380 1.00 97.50 110 ALA A N 1
ATOM 834 C CA . ALA A 1 110 ? 3.460 -1.032 -0.603 1.00 97.50 110 ALA A CA 1
ATOM 835 C C . ALA A 1 110 ? 4.357 0.169 -0.943 1.00 97.50 110 ALA A C 1
ATOM 837 O O . ALA A 1 110 ? 4.515 0.487 -2.122 1.00 97.50 110 ALA A O 1
ATOM 838 N N . ASP A 1 111 ? 4.993 0.782 0.059 1.00 97.62 111 ASP A N 1
ATOM 839 C CA . ASP A 1 111 ? 5.948 1.876 -0.142 1.00 97.62 111 ASP A CA 1
ATOM 840 C C . ASP A 1 111 ? 7.173 1.402 -0.942 1.00 97.62 111 ASP A C 1
ATOM 842 O O . ASP A 1 111 ? 7.570 2.037 -1.921 1.00 97.62 111 ASP A O 1
ATOM 846 N N . GLU A 1 112 ? 7.740 0.246 -0.587 1.00 97.69 112 GLU A N 1
ATOM 847 C CA . GLU A 1 112 ? 8.860 -0.367 -1.312 1.00 97.69 112 GLU A CA 1
ATOM 848 C C . GLU A 1 112 ? 8.495 -0.690 -2.769 1.00 97.69 112 GLU A C 1
ATOM 850 O O . GLU A 1 112 ? 9.256 -0.369 -3.687 1.00 97.69 112 GLU A O 1
ATOM 855 N N . ALA A 1 113 ? 7.315 -1.273 -3.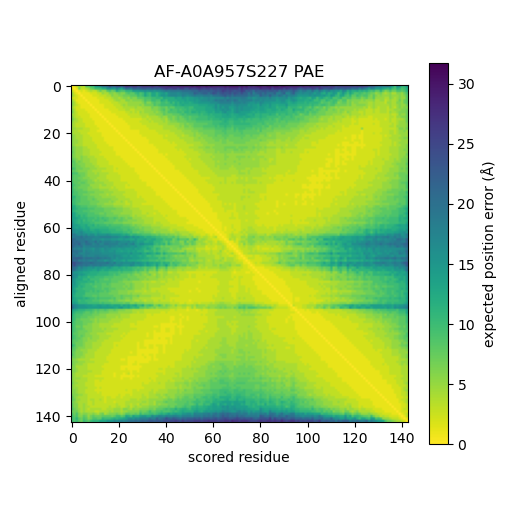007 1.00 97.31 113 ALA A N 1
ATOM 856 C CA . ALA A 1 113 ? 6.831 -1.574 -4.353 1.00 97.31 113 ALA A CA 1
ATOM 857 C C . ALA A 1 113 ? 6.610 -0.300 -5.184 1.00 97.31 113 ALA A C 1
ATOM 859 O O . ALA A 1 113 ? 6.970 -0.257 -6.367 1.00 97.31 113 ALA A O 1
ATOM 860 N N . GLN A 1 114 ? 6.075 0.759 -4.569 1.00 97.94 114 GLN A N 1
ATOM 861 C CA . GLN A 1 114 ? 5.913 2.052 -5.223 1.00 97.94 114 GLN A CA 1
ATOM 862 C C . GLN A 1 114 ? 7.269 2.653 -5.614 1.00 97.94 114 GLN A C 1
ATOM 864 O O . GLN A 1 114 ? 7.428 3.080 -6.761 1.00 97.94 114 GLN A O 1
ATOM 869 N N . ILE A 1 115 ? 8.245 2.651 -4.701 1.00 97.75 115 ILE A N 1
ATOM 870 C CA . ILE A 1 115 ? 9.601 3.154 -4.960 1.00 97.75 115 ILE A CA 1
ATOM 871 C C . ILE A 1 115 ? 10.246 2.375 -6.111 1.00 97.75 115 ILE A C 1
ATOM 873 O O . ILE A 1 115 ? 10.771 2.985 -7.045 1.00 97.75 115 ILE A O 1
ATOM 877 N N . ALA A 1 116 ? 10.172 1.041 -6.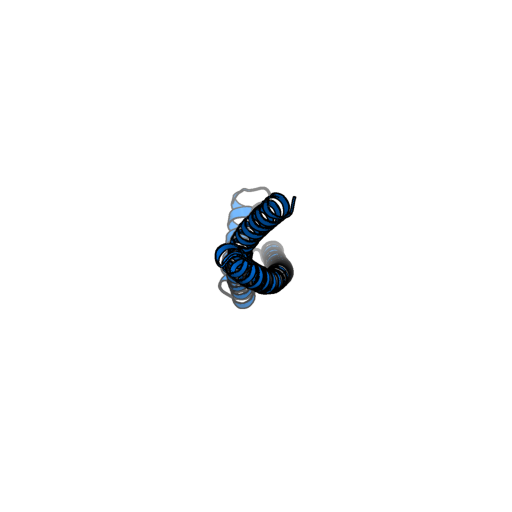090 1.00 96.69 116 ALA A N 1
ATOM 878 C CA . ALA A 1 116 ? 10.717 0.200 -7.154 1.00 96.69 116 ALA A CA 1
ATOM 879 C C . ALA A 1 116 ? 10.089 0.540 -8.516 1.00 96.69 116 ALA A C 1
ATOM 881 O O . ALA A 1 116 ? 10.797 0.770 -9.500 1.00 96.69 116 ALA A O 1
ATOM 882 N N . ARG A 1 117 ? 8.758 0.670 -8.572 1.00 98.00 117 ARG A N 1
ATOM 883 C CA . ARG A 1 117 ? 8.036 1.073 -9.786 1.00 98.00 117 ARG A CA 1
ATOM 884 C C . ARG A 1 117 ? 8.475 2.447 -10.295 1.00 98.00 117 ARG A C 1
ATOM 886 O O . ARG A 1 117 ? 8.663 2.618 -11.499 1.00 98.00 117 ARG A O 1
ATOM 893 N N . GLU A 1 118 ? 8.637 3.428 -9.411 1.00 97.94 118 GLU A N 1
ATOM 894 C CA . GLU A 1 118 ? 9.081 4.777 -9.779 1.00 97.94 118 GLU A CA 1
ATOM 895 C C . GLU A 1 118 ? 10.504 4.773 -10.349 1.00 97.94 118 GLU A C 1
ATOM 897 O O . GLU A 1 118 ? 10.743 5.364 -11.404 1.00 97.94 118 GLU A O 1
ATOM 902 N N . GLN A 1 119 ? 11.429 4.041 -9.723 1.00 97.31 119 GLN A N 1
ATOM 903 C CA . GLN A 1 119 ? 12.805 3.900 -10.205 1.00 97.31 119 GLN A CA 1
ATOM 904 C C . GLN A 1 119 ? 12.860 3.284 -11.609 1.00 97.31 119 GLN A C 1
ATOM 906 O O . GLN A 1 119 ? 13.519 3.824 -12.507 1.00 97.31 119 GLN A O 1
ATOM 911 N N . VAL A 1 120 ? 12.128 2.190 -11.833 1.00 97.38 120 VAL A N 1
ATOM 912 C CA . VAL A 1 120 ? 12.090 1.524 -13.142 1.00 97.38 120 VAL A CA 1
ATOM 913 C C . VAL A 1 120 ? 11.390 2.397 -14.188 1.00 97.38 120 VAL A C 1
ATOM 915 O O .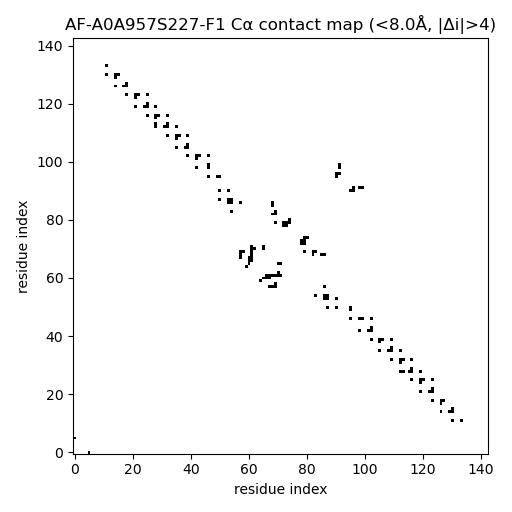 VAL A 1 120 ? 11.856 2.478 -15.323 1.00 97.38 120 VAL A O 1
ATOM 918 N N . SER A 1 121 ? 10.336 3.129 -13.815 1.00 97.88 121 SER A N 1
ATOM 919 C CA . SER A 1 121 ? 9.634 4.071 -14.702 1.00 97.88 121 SER A CA 1
ATOM 920 C C . SER A 1 121 ? 10.539 5.209 -15.188 1.00 97.88 121 SER A C 1
ATOM 922 O O . SER A 1 121 ? 10.536 5.562 -16.375 1.00 97.88 121 SER A O 1
ATOM 924 N N . VAL A 1 122 ? 11.373 5.756 -14.296 1.00 97.56 122 VAL A N 1
ATOM 925 C CA . VAL A 1 122 ? 12.378 6.769 -14.651 1.00 97.56 122 VAL A CA 1
ATOM 926 C C . VAL A 1 122 ? 13.395 6.189 -15.634 1.00 97.56 122 VAL A C 1
ATOM 928 O O . VAL A 1 122 ? 13.657 6.804 -16.674 1.00 97.56 122 VAL A O 1
ATOM 931 N N . ARG A 1 123 ? 13.926 4.989 -15.360 1.00 95.94 123 ARG A N 1
ATOM 932 C CA . ARG A 1 123 ? 14.879 4.316 -16.257 1.00 95.94 123 ARG A CA 1
ATOM 933 C C . ARG A 1 123 ? 14.255 4.021 -17.622 1.00 95.94 123 ARG A C 1
ATOM 935 O O . ARG A 1 123 ? 14.866 4.337 -18.640 1.00 95.94 123 ARG A O 1
ATOM 942 N N . PHE A 1 124 ? 13.031 3.498 -17.656 1.00 96.56 124 PHE A N 1
ATOM 943 C CA . PHE A 1 124 ? 12.282 3.248 -18.890 1.00 96.56 124 PHE A CA 1
ATOM 944 C C . PHE A 1 124 ? 12.121 4.528 -19.715 1.00 96.56 124 PHE A C 1
ATOM 946 O O . PHE A 1 124 ? 12.428 4.552 -20.905 1.00 96.56 124 PHE A O 1
ATOM 953 N N . SER A 1 125 ? 11.702 5.622 -19.074 1.00 96.12 125 SER A N 1
ATOM 954 C CA . SER A 1 125 ? 11.516 6.917 -19.733 1.00 96.12 125 SER A CA 1
ATOM 955 C C . SER A 1 125 ? 12.819 7.462 -20.323 1.00 96.12 125 SER A C 1
ATOM 957 O O . SER A 1 125 ? 12.813 8.011 -21.426 1.00 96.12 125 SER A O 1
ATOM 959 N N . ALA A 1 126 ? 13.941 7.298 -19.618 1.00 95.25 126 ALA A N 1
ATOM 960 C CA . ALA A 1 126 ? 15.258 7.682 -20.117 1.00 95.25 126 ALA A CA 1
ATOM 961 C C . ALA A 1 126 ? 15.677 6.839 -21.335 1.00 95.25 126 ALA A C 1
ATOM 963 O O . ALA A 1 126 ? 16.083 7.402 -22.352 1.00 95.25 126 ALA A O 1
ATOM 964 N N . MET A 1 127 ? 15.512 5.513 -21.266 1.00 93.69 127 MET A N 1
ATOM 965 C CA . MET A 1 127 ? 15.846 4.602 -22.370 1.00 93.69 127 MET A CA 1
ATOM 966 C C . MET A 1 127 ? 14.977 4.855 -23.599 1.00 93.69 127 MET A C 1
ATOM 968 O O . MET A 1 127 ? 15.491 4.911 -24.713 1.00 93.69 127 MET A O 1
ATOM 972 N N . LYS A 1 128 ? 13.680 5.106 -23.401 1.00 95.25 128 LYS A N 1
ATOM 973 C CA . LYS A 1 128 ? 12.764 5.468 -24.482 1.00 95.25 128 LYS A CA 1
ATOM 974 C C . LYS A 1 128 ? 13.211 6.747 -25.192 1.00 95.25 128 LYS A C 1
ATOM 976 O O . LYS A 1 128 ? 13.324 6.756 -26.410 1.00 95.25 128 LYS A O 1
ATOM 981 N N . ARG A 1 129 ? 13.549 7.805 -24.444 1.00 94.62 129 ARG A N 1
ATOM 982 C CA . ARG A 1 129 ? 14.062 9.058 -25.035 1.00 94.62 129 ARG A CA 1
ATOM 983 C C . ARG A 1 129 ? 15.360 8.842 -25.811 1.00 94.62 129 ARG A C 1
ATOM 985 O O . ARG A 1 129 ? 15.544 9.438 -26.869 1.00 94.62 129 ARG A O 1
ATOM 992 N N . ALA A 1 130 ? 16.257 8.004 -25.295 1.00 92.19 130 ALA A N 1
ATOM 993 C CA . ALA A 1 130 ? 17.487 7.658 -25.994 1.00 92.19 130 ALA A CA 1
ATOM 994 C C . ALA A 1 130 ? 17.198 6.878 -27.293 1.00 92.19 130 ALA A C 1
ATOM 996 O O . ALA A 1 130 ? 17.815 7.169 -28.317 1.00 92.19 130 ALA A O 1
ATOM 997 N N . ALA A 1 131 ? 16.213 5.971 -27.285 1.00 91.19 131 ALA A N 1
ATOM 998 C CA . ALA A 1 131 ? 15.736 5.266 -28.479 1.00 91.19 131 ALA A CA 1
ATOM 999 C C . ALA A 1 131 ? 15.175 6.233 -29.524 1.00 91.19 131 ALA A C 1
ATOM 1001 O O . ALA A 1 131 ? 15.558 6.177 -30.692 1.00 91.19 131 ALA A O 1
ATOM 1002 N N . ASP A 1 132 ? 14.311 7.150 -29.088 1.00 91.88 132 ASP A N 1
ATOM 1003 C CA . ASP A 1 132 ? 13.671 8.143 -29.949 1.00 91.88 132 ASP A CA 1
ATOM 1004 C C . ASP A 1 132 ? 14.722 9.046 -30.618 1.00 91.88 132 ASP A C 1
ATOM 1006 O O . ASP A 1 132 ? 14.678 9.267 -31.832 1.00 91.88 132 ASP A O 1
ATOM 1010 N N . LEU A 1 133 ? 15.723 9.505 -29.855 1.00 91.44 133 LEU A N 1
ATOM 1011 C CA . LEU A 1 133 ? 16.832 10.306 -30.377 1.00 91.44 133 LEU A CA 1
ATOM 1012 C C . LEU A 1 133 ? 17.653 9.532 -31.417 1.00 91.44 133 LEU A C 1
ATOM 1014 O O . LEU A 1 133 ? 17.980 10.072 -32.475 1.00 91.44 133 LEU A O 1
ATOM 1018 N N . ARG A 1 134 ? 17.968 8.261 -31.145 1.00 87.69 134 ARG A N 1
ATOM 1019 C CA . ARG A 1 134 ? 18.717 7.411 -32.083 1.00 87.69 134 ARG A CA 1
ATOM 1020 C C . ARG A 1 134 ? 17.928 7.131 -33.356 1.00 87.69 134 ARG A C 1
ATOM 1022 O O . ARG A 1 134 ? 18.491 7.221 -34.446 1.00 87.69 134 ARG A O 1
ATOM 1029 N N . SER A 1 135 ? 16.626 6.875 -33.238 1.00 87.81 135 SER A N 1
ATOM 1030 C CA . SER A 1 135 ? 15.735 6.724 -34.391 1.00 87.81 135 SER A CA 1
ATOM 1031 C C . SER A 1 135 ? 15.730 7.985 -35.259 1.00 87.81 135 SER A C 1
ATOM 1033 O O . SER A 1 135 ? 15.840 7.890 -36.481 1.00 87.81 135 SER A O 1
ATOM 1035 N N . ALA A 1 136 ? 15.678 9.171 -34.644 1.00 89.25 136 ALA A N 1
ATOM 1036 C CA . ALA A 1 136 ? 15.752 10.439 -35.364 1.00 89.25 136 ALA A CA 1
ATOM 1037 C C . ALA A 1 136 ? 17.090 10.611 -36.108 1.00 89.25 136 ALA A C 1
ATOM 1039 O O . ALA A 1 136 ? 17.081 10.939 -37.293 1.00 89.25 136 ALA A O 1
ATOM 1040 N N . MET A 1 137 ? 18.224 10.318 -35.458 1.00 87.81 137 MET A N 1
ATOM 1041 C CA . MET A 1 137 ? 19.554 10.380 -36.085 1.00 87.81 137 MET A CA 1
ATOM 1042 C C . MET A 1 137 ? 19.671 9.442 -37.293 1.00 87.81 137 MET A C 1
ATOM 1044 O O . MET A 1 137 ? 20.134 9.853 -38.357 1.00 87.81 137 MET A O 1
ATOM 1048 N N . LEU A 1 138 ? 19.210 8.194 -37.157 1.00 84.56 138 LEU A N 1
ATOM 1049 C CA . LEU A 1 138 ? 19.190 7.225 -38.255 1.00 84.56 138 LEU A CA 1
ATOM 1050 C C . LEU A 1 138 ? 18.372 7.733 -39.444 1.00 84.56 138 LEU A C 1
ATOM 1052 O O . LEU A 1 138 ? 18.848 7.671 -40.574 1.00 84.56 138 LEU A O 1
ATOM 1056 N N . ARG A 1 139 ? 17.183 8.296 -39.189 1.00 85.19 139 ARG A N 1
ATOM 1057 C CA . ARG A 1 139 ? 16.331 8.869 -40.241 1.00 85.19 139 ARG A CA 1
ATOM 1058 C C . ARG A 1 139 ? 17.029 10.008 -40.980 1.00 85.19 139 ARG A C 1
ATOM 1060 O O . ARG A 1 139 ? 17.011 10.003 -42.205 1.00 85.19 139 ARG A O 1
ATOM 1067 N N . THR A 1 140 ? 17.688 10.918 -40.258 1.00 87.81 140 THR A N 1
ATOM 1068 C CA . THR A 1 140 ? 18.432 12.041 -40.864 1.00 87.81 140 THR A CA 1
ATOM 1069 C C . THR A 1 140 ? 19.667 11.617 -41.654 1.00 87.81 140 THR A C 1
ATOM 1071 O O . THR A 1 140 ? 20.085 12.333 -42.551 1.00 87.81 140 THR A O 1
ATOM 1074 N N . LEU A 1 141 ? 20.271 10.471 -41.326 1.00 78.62 141 LEU A N 1
ATOM 1075 C CA . LEU A 1 141 ? 21.412 9.923 -42.069 1.00 78.62 141 LEU A CA 1
ATOM 1076 C C . LEU A 1 141 ? 20.975 9.098 -43.289 1.00 78.62 141 LEU A C 1
ATOM 1078 O O . LEU A 1 141 ? 21.7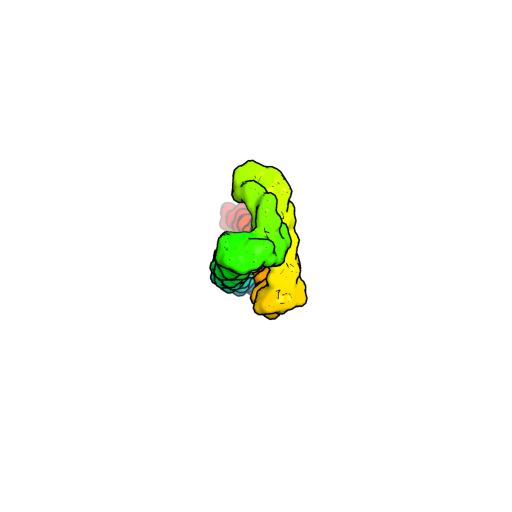84 8.857 -44.182 1.00 78.62 141 LEU A O 1
ATOM 1082 N N . SER A 1 142 ? 19.725 8.625 -43.298 1.00 69.38 142 SER A N 1
ATOM 1083 C CA . SER A 1 142 ? 19.129 7.859 -44.398 1.00 69.38 142 SER A CA 1
ATOM 1084 C C . SER A 1 142 ? 18.382 8.710 -45.434 1.00 69.38 142 SER A C 1
ATOM 1086 O O . SER A 1 142 ? 18.024 8.177 -46.483 1.00 69.38 142 SER A O 1
ATOM 1088 N N . SER A 1 143 ? 18.116 9.984 -45.122 1.00 60.09 143 SER A N 1
ATOM 1089 C CA . SER A 1 143 ? 17.512 10.992 -46.010 1.00 60.09 143 SER A CA 1
ATOM 1090 C C . SER A 1 143 ? 18.572 11.748 -46.796 1.00 60.09 143 SER A C 1
ATOM 1092 O O . SER A 1 143 ? 18.358 11.961 -48.006 1.00 60.09 143 SER A O 1
#

pLDDT: mean 92.29, std 6.51, range [59.16, 98.19]

Mean predicted aligned error: 5.91 Å

Sequence (143 aa):
MSDALKALLIESDQLARVLELTAEELGVCIALDLNTKRELKEAEEYLAQAEAERIAEAVTRAKVEKAGPLAHVAQSSPAFRSAVDTVVKEARQNGLAPLHRRVTELRTAADEAQIAREQVSVRFSAMKRAADLRSAMLRTLSS

Nearest PDB structures (foldseek):
  4mh6-assembly1_A  TM=4.051E-01  e=2.007E-01  Vibrio parahaemolyticus RIMD 2210633
  5sxc-assembly1_B  TM=5.945E-01  e=1.946E+00  Homo sapiens
  5xg2-assembly1_A  TM=3.743E-01  e=3.902E-01  Pyrococcus yayanosii CH1
  3zx6-assembly1_B  TM=3.738E-01  e=2.869E+00  Archaeoglobus fulgidus DSM 4304

Radius of gyration: 28.2 Å; Cα contacts (8 Å, |Δi|>4): 94; chains: 1; bounding box: 56×25×80 Å